Protein AF-A0A4R2NWU5-F1 (afdb_monomer_lite)

Sequence (95 aa):
MGLTTKDIDIVMMTHLHFDHVTGLSKWAEGKLVPAFENAVVWVNQIEWDEMREPNIRSKNTYWEQNWKPVVKQIHTYQDNKEILNGITMHHTGGA

Foldseek 3Di:
DPDALQPAAEAEDPACFQVGQQCQWDDDPNAIAGRNPNYQYEDAPVRVVCLVVPDPVCVVGRDCSRPVRCVVSYDHDHAKDDPDVVDMDGDPDDD

InterPro domains:
  IPR001279 Metallo-beta-lactamase [PF00753] (3-52)
  IPR036866 Ribonuclease Z/Hydroxyacylglutathione hydrolase-like [G3DSA:3.60.15.10] (1-95)
  IPR036866 Ribonuclease Z/Hydroxyacylglutathione hydrolase-like [SSF56281] (2-94)
  IPR051013 N-acyl homoserine lactonase-like [PTHR42978] (2-94)

Organism: NCBI:txid442528

pLDDT: mean 89.21, std 11.44, range [46.38, 98.06]

Structure (mmCIF, N/CA/C/O backbone):
data_AF-A0A4R2NWU5-F1
#
_entry.id   AF-A0A4R2NWU5-F1
#
loop_
_atom_site.group_PDB
_atom_site.id
_atom_site.type_symbol
_atom_site.label_atom_id
_atom_site.label_alt_id
_atom_site.label_comp_id
_atom_site.label_asym_id
_atom_site.label_entity_id
_atom_site.label_seq_id
_atom_site.pdbx_PDB_ins_code
_atom_site.Cartn_x
_atom_site.Cartn_y
_atom_site.Cartn_z
_atom_site.occupancy
_atom_site.B_iso_or_equiv
_atom_site.auth_seq_id
_atom_site.auth_comp_id
_atom_site.auth_asym_id
_atom_site.auth_atom_id
_atom_site.pdbx_PDB_model_num
ATOM 1 N N . MET A 1 1 ? -21.797 4.621 -4.740 1.00 76.06 1 MET A N 1
ATOM 2 C CA . MET A 1 1 ? -21.323 3.222 -4.739 1.00 76.06 1 MET A CA 1
ATOM 3 C C . MET A 1 1 ? -21.713 2.436 -3.489 1.00 76.06 1 MET A C 1
ATOM 5 O O . MET A 1 1 ? -21.701 1.225 -3.583 1.00 76.06 1 MET A O 1
ATOM 9 N N . GLY A 1 2 ? -22.095 3.052 -2.357 1.00 95.00 2 GLY A N 1
ATOM 10 C CA . GLY A 1 2 ? -22.569 2.289 -1.184 1.00 95.00 2 GLY A CA 1
ATOM 11 C C . GLY A 1 2 ? -21.504 1.410 -0.511 1.00 95.00 2 GLY A C 1
ATOM 12 O O . GLY A 1 2 ? -21.856 0.588 0.322 1.00 95.00 2 GLY A O 1
ATOM 13 N N . LEU A 1 3 ? -20.232 1.594 -0.879 1.00 96.62 3 LEU A N 1
ATOM 14 C CA . LEU A 1 3 ? -19.071 0.895 -0.336 1.00 96.62 3 LEU A CA 1
ATOM 15 C C . LEU A 1 3 ? -18.382 1.746 0.731 1.00 96.62 3 LEU A C 1
ATOM 17 O O . LEU A 1 3 ? -18.449 2.979 0.713 1.00 96.62 3 LEU A O 1
ATOM 21 N N . THR A 1 4 ? -17.671 1.065 1.612 1.00 97.19 4 THR A N 1
ATOM 22 C CA . THR A 1 4 ? -16.828 1.599 2.676 1.00 97.19 4 THR A CA 1
ATOM 23 C C . THR A 1 4 ? -15.376 1.161 2.469 1.00 97.19 4 THR A C 1
ATOM 25 O O . THR A 1 4 ? -15.079 0.313 1.630 1.00 97.19 4 THR A O 1
ATOM 28 N N . THR A 1 5 ? -14.444 1.699 3.260 1.00 96.69 5 THR A N 1
ATOM 29 C CA . THR A 1 5 ? -13.030 1.279 3.212 1.00 96.69 5 THR A CA 1
ATOM 30 C C . THR A 1 5 ? -12.817 -0.185 3.589 1.00 96.69 5 THR A C 1
ATOM 32 O O . THR A 1 5 ? -11.814 -0.776 3.199 1.00 96.69 5 THR A O 1
ATOM 35 N N . LYS A 1 6 ? -13.771 -0.778 4.316 1.00 97.12 6 LYS A N 1
ATOM 36 C CA . LYS A 1 6 ? -13.747 -2.187 4.720 1.00 97.12 6 LYS A CA 1
ATOM 37 C C . LYS A 1 6 ? -14.113 -3.139 3.587 1.00 97.12 6 LYS A C 1
ATOM 39 O O . LYS A 1 6 ? -13.800 -4.319 3.696 1.00 97.12 6 LYS A O 1
ATOM 44 N N . ASP A 1 7 ? -14.754 -2.628 2.539 1.00 98.06 7 ASP A N 1
ATOM 45 C CA . ASP A 1 7 ? -15.184 -3.411 1.377 1.00 98.06 7 ASP A CA 1
ATOM 46 C C . ASP A 1 7 ? -14.097 -3.484 0.291 1.00 98.06 7 ASP A C 1
ATOM 48 O O . ASP A 1 7 ? -14.330 -4.014 -0.789 1.00 98.06 7 ASP A O 1
ATOM 52 N N . ILE A 1 8 ? -12.917 -2.909 0.546 1.00 97.94 8 ILE A N 1
ATOM 53 C CA . ILE A 1 8 ? -11.778 -2.966 -0.368 1.00 97.94 8 ILE A CA 1
ATOM 54 C C . ILE A 1 8 ? -10.918 -4.177 -0.013 1.00 97.94 8 ILE A C 1
ATOM 56 O O . ILE A 1 8 ? -10.317 -4.220 1.059 1.00 97.94 8 ILE A O 1
ATOM 60 N N . ASP A 1 9 ? -10.828 -5.130 -0.941 1.00 97.94 9 ASP A N 1
ATOM 61 C CA . ASP A 1 9 ? -10.019 -6.342 -0.774 1.00 97.94 9 ASP A CA 1
ATOM 62 C C . ASP A 1 9 ? -8.544 -6.124 -1.132 1.00 97.94 9 ASP A C 1
ATOM 64 O O . ASP A 1 9 ? -7.650 -6.715 -0.524 1.00 97.94 9 ASP A O 1
ATOM 68 N N . ILE A 1 10 ? -8.271 -5.299 -2.150 1.00 98.00 10 ILE A N 1
ATOM 69 C CA . ILE A 1 10 ? -6.928 -5.135 -2.712 1.00 98.00 10 ILE A CA 1
ATOM 70 C C . ILE A 1 10 ? -6.667 -3.674 -3.076 1.00 98.00 10 ILE A C 1
ATOM 72 O O . ILE A 1 10 ? -7.448 -3.050 -3.793 1.00 98.00 10 ILE A O 1
ATOM 76 N N . VAL A 1 11 ? -5.519 -3.157 -2.641 1.00 97.75 11 VAL A N 1
ATOM 77 C CA . VAL A 1 11 ? -4.951 -1.888 -3.105 1.00 97.75 11 VAL A CA 1
ATOM 78 C C . VAL A 1 11 ? -3.671 -2.188 -3.881 1.00 97.75 11 VAL A C 1
ATOM 80 O O . VAL A 1 11 ? -2.757 -2.815 -3.356 1.00 97.75 11 VAL A O 1
ATOM 83 N N . MET A 1 12 ? -3.597 -1.761 -5.139 1.00 97.44 12 MET A N 1
ATOM 84 C CA . MET A 1 12 ? -2.427 -1.964 -6.001 1.00 97.44 12 MET A CA 1
ATOM 85 C C . MET A 1 12 ? -1.680 -0.642 -6.157 1.00 97.44 12 MET A C 1
ATOM 87 O O . MET A 1 12 ? -2.198 0.295 -6.764 1.00 97.44 12 MET A O 1
ATOM 91 N N . MET A 1 13 ? -0.472 -0.561 -5.606 1.00 96.12 13 MET A N 1
ATOM 92 C CA . MET A 1 13 ? 0.354 0.642 -5.639 1.00 96.12 13 MET A CA 1
ATOM 93 C C . MET A 1 13 ? 1.258 0.637 -6.868 1.00 96.12 13 MET A C 1
ATOM 95 O O . MET A 1 13 ? 1.996 -0.320 -7.108 1.00 96.12 13 MET A O 1
ATOM 99 N N . THR A 1 14 ? 1.229 1.732 -7.625 1.00 93.69 14 THR A N 1
ATOM 100 C CA . THR A 1 14 ? 2.158 1.959 -8.740 1.00 93.69 14 THR A CA 1
ATOM 101 C C . THR A 1 14 ? 3.575 2.222 -8.241 1.00 93.69 14 THR A C 1
ATOM 103 O O . THR A 1 14 ? 4.522 1.678 -8.791 1.00 93.69 14 THR A O 1
ATOM 106 N N . HIS A 1 15 ? 3.697 3.050 -7.204 1.00 91.12 15 HIS A N 1
ATOM 107 C CA . HIS A 1 15 ? 4.932 3.437 -6.523 1.00 91.12 15 HIS A CA 1
ATOM 108 C C . HIS A 1 15 ? 4.556 4.062 -5.163 1.00 91.12 15 HIS A C 1
ATOM 110 O O . HIS A 1 15 ? 3.366 4.172 -4.843 1.00 91.12 15 HIS A O 1
ATOM 116 N N . LEU A 1 16 ? 5.540 4.448 -4.347 1.00 89.50 16 LEU A N 1
ATOM 117 C CA . LEU A 1 16 ? 5.315 4.811 -2.937 1.00 89.50 16 LEU A CA 1
ATOM 118 C C . LEU A 1 16 ? 5.612 6.273 -2.566 1.00 89.50 16 LEU A C 1
ATOM 120 O O . LEU A 1 16 ? 5.812 6.599 -1.394 1.00 89.50 16 LEU A O 1
ATOM 124 N N . HIS A 1 17 ? 5.584 7.183 -3.535 1.00 87.19 17 HIS A N 1
ATOM 125 C CA . HIS A 1 17 ? 5.720 8.615 -3.269 1.00 87.19 17 HIS A CA 1
ATOM 126 C C . HIS A 1 17 ? 4.534 9.178 -2.474 1.00 87.19 17 HIS A C 1
ATOM 128 O O . HIS A 1 17 ? 3.441 8.606 -2.444 1.00 87.19 17 HIS A O 1
ATOM 134 N N . PHE A 1 18 ? 4.767 10.308 -1.799 1.00 83.69 18 PHE A N 1
ATOM 135 C CA . PHE A 1 18 ? 3.840 10.905 -0.830 1.00 83.69 18 PHE A CA 1
ATOM 136 C C . PHE A 1 18 ? 2.427 11.137 -1.395 1.00 83.69 18 PHE A C 1
ATOM 138 O O . PHE A 1 18 ? 1.439 10.919 -0.696 1.00 83.69 18 PHE A O 1
ATOM 145 N N . ASP A 1 19 ? 2.322 11.540 -2.656 1.00 86.38 19 ASP A N 1
ATOM 146 C CA . ASP A 1 19 ? 1.079 11.833 -3.368 1.00 86.38 19 ASP A CA 1
ATOM 147 C C . ASP A 1 19 ? 0.229 10.581 -3.637 1.00 86.38 19 ASP A C 1
ATOM 149 O O . ASP A 1 19 ? -0.979 10.692 -3.841 1.00 86.38 19 ASP A O 1
ATOM 153 N N . HIS A 1 20 ? 0.828 9.393 -3.527 1.00 90.31 20 HIS A N 1
ATOM 154 C CA . HIS A 1 20 ? 0.145 8.108 -3.649 1.00 90.31 20 HIS A CA 1
ATOM 155 C C . HIS A 1 20 ? -0.013 7.382 -2.304 1.00 90.31 20 HIS A C 1
ATOM 157 O O . HIS A 1 20 ? -1.079 6.842 -2.009 1.00 90.31 20 HIS A O 1
ATOM 163 N N . VAL A 1 21 ? 1.030 7.356 -1.466 1.00 90.38 21 VAL A N 1
ATOM 164 C CA . VAL A 1 21 ? 1.068 6.510 -0.258 1.00 90.38 21 VAL A CA 1
ATOM 165 C C . VAL A 1 21 ? 0.311 7.107 0.934 1.00 90.38 21 VAL A C 1
ATOM 167 O O . VAL A 1 21 ? -0.148 6.371 1.806 1.00 90.38 21 VAL A O 1
ATOM 170 N N . THR A 1 22 ? 0.137 8.432 0.989 1.00 89.25 22 THR A N 1
ATOM 171 C CA . THR A 1 22 ? -0.509 9.111 2.134 1.00 89.25 22 THR A CA 1
ATOM 172 C C . THR A 1 22 ? -1.944 8.644 2.386 1.00 89.25 22 THR A C 1
ATOM 174 O O . THR A 1 22 ? -2.386 8.641 3.531 1.00 89.25 22 THR A O 1
ATOM 177 N N . GLY A 1 23 ? -2.653 8.181 1.351 1.00 91.69 23 GLY A N 1
ATOM 178 C CA . GLY A 1 23 ? -4.014 7.650 1.468 1.00 91.69 23 GLY A CA 1
ATOM 179 C C . GLY A 1 23 ? -4.120 6.257 2.099 1.00 91.69 23 GLY A C 1
ATOM 180 O O . GLY A 1 23 ? -5.227 5.827 2.414 1.00 91.69 23 GLY A O 1
ATOM 181 N N . LEU A 1 24 ? -3.007 5.543 2.304 1.00 94.69 24 LEU A N 1
ATOM 182 C CA . LEU A 1 24 ? -3.020 4.204 2.907 1.00 94.69 24 LEU A CA 1
ATOM 183 C C . LEU A 1 24 ? -3.227 4.225 4.424 1.00 94.69 24 LEU A C 1
ATOM 185 O O . LEU A 1 24 ? -3.597 3.207 5.008 1.00 94.69 24 LEU A O 1
ATOM 189 N N . SER A 1 25 ? -3.021 5.375 5.063 1.00 93.94 25 SER A N 1
ATOM 190 C CA . SER A 1 25 ? -3.130 5.541 6.509 1.00 93.94 25 SER A CA 1
ATOM 191 C C . SER A 1 25 ? -4.107 6.662 6.853 1.00 93.94 25 SER A C 1
ATOM 193 O O . SER A 1 25 ? -4.220 7.654 6.138 1.00 93.94 25 SER A O 1
ATOM 195 N N . LYS A 1 26 ? -4.813 6.529 7.976 1.00 93.62 26 LYS A N 1
ATOM 196 C CA . LYS A 1 26 ? -5.710 7.564 8.506 1.00 93.62 26 LYS A CA 1
ATOM 197 C C . LYS A 1 26 ? -5.514 7.748 10.002 1.00 93.62 26 LYS A C 1
ATOM 199 O O . LYS A 1 26 ? -5.119 6.820 10.709 1.00 93.62 26 LYS A O 1
ATOM 204 N N . TRP A 1 27 ? -5.833 8.941 10.491 1.00 93.00 27 TRP A N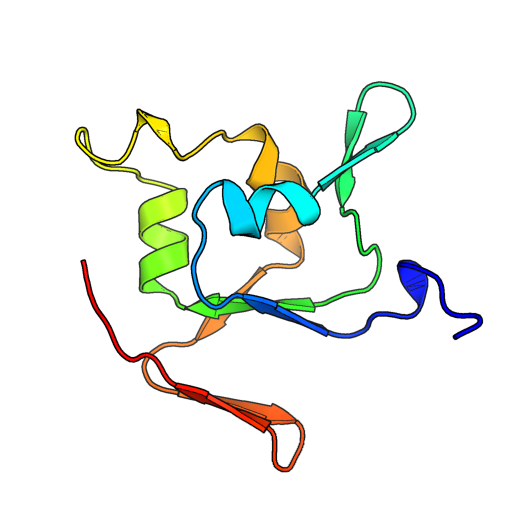 1
ATOM 205 C CA . TRP A 1 27 ? -5.920 9.199 11.923 1.00 93.00 27 TRP A CA 1
ATOM 206 C C . TRP A 1 27 ? -7.238 8.657 12.475 1.00 93.00 27 TRP A C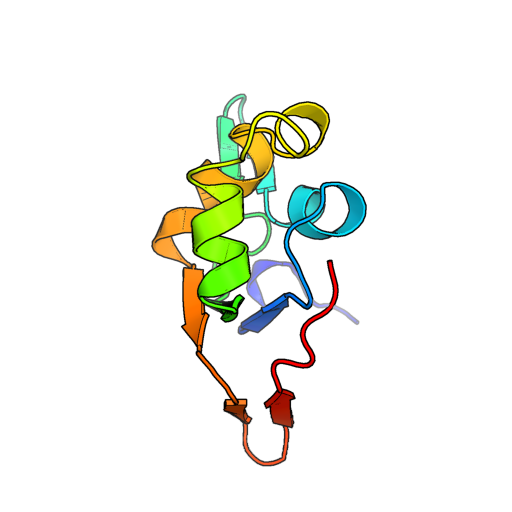 1
ATOM 208 O O . TRP A 1 27 ? -8.314 9.001 11.991 1.00 93.00 27 TRP A O 1
ATOM 218 N N . ALA A 1 28 ? -7.149 7.836 13.516 1.00 93.44 28 ALA A N 1
ATOM 219 C CA . ALA A 1 28 ? -8.283 7.377 14.304 1.00 93.44 28 ALA A CA 1
ATOM 220 C C . ALA A 1 28 ? -7.891 7.427 15.781 1.00 93.44 28 ALA A C 1
ATOM 222 O O . ALA A 1 28 ? -6.891 6.830 16.161 1.00 93.44 28 ALA A O 1
ATOM 223 N N . GLU A 1 29 ? -8.646 8.152 16.611 1.00 93.94 29 GLU A N 1
ATOM 224 C CA . GLU A 1 29 ? -8.406 8.222 18.067 1.00 93.94 29 GLU A CA 1
ATOM 225 C C . GLU A 1 29 ? -6.955 8.601 18.444 1.00 93.94 29 GLU A C 1
ATOM 227 O O . GLU A 1 29 ? -6.369 8.048 19.371 1.00 93.94 29 GLU A O 1
ATOM 232 N N . GLY A 1 30 ? -6.336 9.520 17.695 1.00 92.06 30 GLY A N 1
ATOM 233 C CA . GLY A 1 30 ? -4.968 9.980 17.971 1.00 92.06 30 GLY A CA 1
ATOM 234 C C . GLY A 1 30 ? -3.854 8.992 17.602 1.00 92.06 30 GLY A C 1
ATOM 235 O O . GLY A 1 30 ? -2.699 9.232 17.944 1.00 92.06 30 GLY A O 1
ATOM 236 N N . LYS A 1 31 ? -4.164 7.907 16.881 1.00 92.50 31 LYS A N 1
ATOM 237 C CA . LYS A 1 31 ? -3.186 6.975 16.295 1.00 92.50 31 LYS A CA 1
ATOM 238 C C . LYS A 1 31 ? -3.370 6.868 14.782 1.00 92.50 31 LYS A C 1
ATOM 240 O O . LYS A 1 31 ? -4.477 7.019 14.267 1.00 92.50 31 LYS A O 1
ATOM 245 N N . LEU A 1 32 ? -2.280 6.581 14.077 1.00 93.06 32 LEU A N 1
ATOM 246 C CA . LEU A 1 32 ? -2.326 6.219 12.664 1.00 93.06 32 LEU A CA 1
ATOM 247 C C . LEU A 1 32 ? -2.675 4.737 12.521 1.00 93.06 32 LEU A C 1
ATOM 249 O O . LEU A 1 32 ? -2.065 3.880 13.163 1.00 93.06 32 LEU A O 1
ATOM 253 N N . VAL A 1 33 ? -3.662 4.449 11.681 1.00 94.88 33 VAL A N 1
ATOM 254 C CA . VAL A 1 33 ? -4.148 3.098 11.372 1.00 94.88 33 VAL A CA 1
ATOM 255 C C . VAL A 1 33 ? -4.306 2.937 9.858 1.00 94.88 33 VAL A C 1
ATOM 257 O O . VAL A 1 33 ? -4.431 3.951 9.166 1.00 94.88 33 VAL A O 1
ATOM 260 N N . PRO A 1 34 ? -4.342 1.701 9.327 1.00 96.31 34 PRO A N 1
ATOM 261 C CA . PRO A 1 34 ? -4.713 1.466 7.937 1.00 96.31 34 PRO A CA 1
ATOM 262 C C . PRO A 1 34 ? -6.021 2.159 7.551 1.00 96.31 34 PRO A C 1
ATOM 264 O O . PRO A 1 34 ? -7.021 2.083 8.271 1.00 96.31 34 PRO A O 1
ATOM 267 N N . ALA A 1 35 ? -6.022 2.831 6.403 1.00 96.44 35 ALA A N 1
ATOM 268 C CA . ALA A 1 35 ? -7.224 3.437 5.852 1.00 96.44 35 ALA A CA 1
ATOM 269 C C . ALA A 1 35 ? -8.207 2.371 5.355 1.00 96.44 35 ALA A C 1
ATOM 271 O O . ALA A 1 35 ? -9.404 2.511 5.614 1.00 96.44 35 ALA A O 1
ATOM 272 N N . PHE A 1 36 ? -7.677 1.316 4.723 1.00 97.25 36 PHE A N 1
ATOM 273 C CA . PHE A 1 36 ? -8.387 0.151 4.195 1.00 97.25 36 PHE A CA 1
ATOM 274 C C . PHE A 1 36 ? -8.112 -1.054 5.089 1.00 97.25 36 PHE A C 1
ATOM 276 O O . PHE A 1 36 ? -7.061 -1.683 5.005 1.00 97.25 36 PHE A O 1
ATOM 283 N N . GLU A 1 37 ? -9.024 -1.341 6.010 1.00 95.69 37 GLU A N 1
ATOM 284 C CA . GLU A 1 37 ? -8.749 -2.223 7.146 1.00 95.69 37 GLU A CA 1
ATOM 285 C C . GLU A 1 37 ? -8.515 -3.686 6.747 1.00 95.69 37 GLU A C 1
ATOM 287 O O . GLU A 1 37 ? -7.700 -4.370 7.366 1.00 95.69 37 GLU A O 1
ATOM 292 N N . A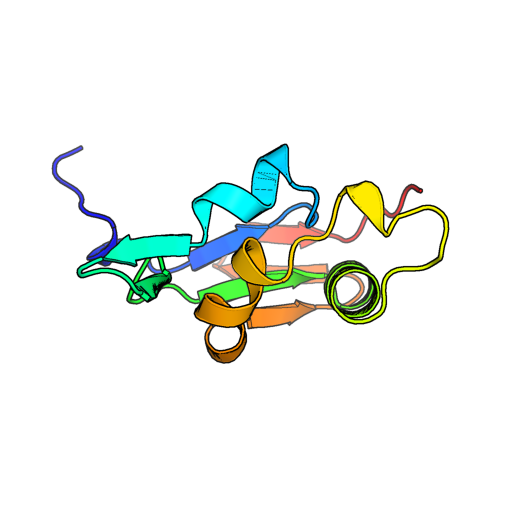SN A 1 38 ? -9.203 -4.145 5.701 1.00 96.94 38 ASN A N 1
ATOM 293 C CA . ASN A 1 38 ? -9.189 -5.539 5.256 1.00 96.94 38 ASN A CA 1
ATOM 294 C C . ASN A 1 38 ? -8.317 -5.771 4.014 1.00 96.94 38 ASN A C 1
ATOM 296 O O . ASN A 1 38 ? -8.136 -6.917 3.610 1.00 96.94 38 ASN A O 1
ATOM 300 N N . ALA A 1 39 ? -7.790 -4.703 3.410 1.00 98.06 39 ALA A N 1
ATOM 301 C CA . ALA A 1 39 ? -7.130 -4.802 2.121 1.00 98.06 39 ALA A CA 1
ATOM 302 C C . ALA A 1 39 ? -5.731 -5.420 2.223 1.00 98.06 39 ALA A C 1
ATOM 304 O O . ALA A 1 39 ? -4.956 -5.104 3.130 1.00 98.06 39 ALA A O 1
ATOM 305 N N . VAL A 1 40 ? -5.378 -6.222 1.219 1.00 97.69 40 VAL A N 1
ATOM 306 C CA . VAL A 1 40 ? -3.983 -6.515 0.877 1.00 97.69 40 VAL A CA 1
ATOM 307 C C . VAL A 1 40 ? -3.445 -5.370 0.023 1.00 97.69 40 VAL A C 1
ATOM 309 O O . VAL A 1 40 ? -4.087 -4.954 -0.941 1.00 97.69 40 VAL A O 1
ATOM 312 N N . VAL A 1 41 ? -2.257 -4.869 0.346 1.00 97.81 41 VAL A N 1
ATOM 313 C CA . VAL A 1 41 ? -1.597 -3.797 -0.403 1.00 97.81 41 VAL A CA 1
ATOM 314 C C . VAL A 1 41 ? -0.452 -4.390 -1.217 1.00 97.81 41 VAL A C 1
ATOM 316 O O . VAL A 1 41 ? 0.559 -4.805 -0.658 1.00 97.81 41 VAL A O 1
ATOM 319 N N . TRP A 1 42 ? -0.593 -4.425 -2.539 1.00 97.94 42 TRP A N 1
ATOM 320 C CA . TRP A 1 42 ? 0.459 -4.886 -3.441 1.00 97.94 42 TRP A CA 1
ATOM 321 C C . TRP A 1 42 ? 1.348 -3.744 -3.905 1.00 97.94 42 TRP A C 1
ATOM 323 O O . TRP A 1 42 ? 0.860 -2.696 -4.325 1.00 97.94 42 TRP A O 1
ATOM 333 N N . VAL A 1 43 ? 2.657 -3.971 -3.880 1.00 96.12 43 VAL A N 1
ATOM 334 C CA . VAL A 1 43 ? 3.661 -3.014 -4.347 1.00 96.12 43 VAL A CA 1
ATOM 335 C C . VAL A 1 43 ? 4.879 -3.741 -4.910 1.00 96.12 43 VAL A C 1
A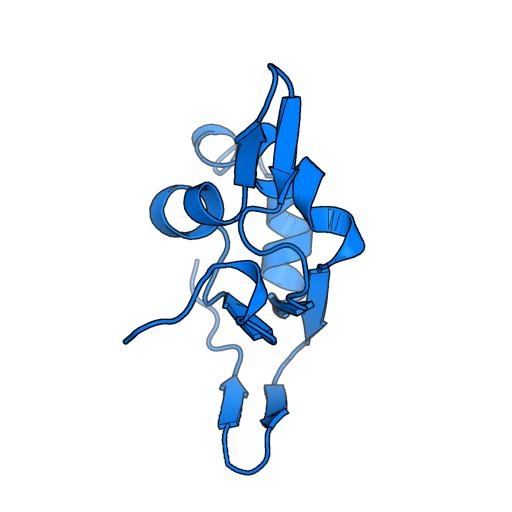TOM 337 O O . VAL A 1 43 ? 5.105 -4.913 -4.620 1.00 96.12 43 VAL A O 1
ATOM 340 N N . ASN A 1 44 ? 5.670 -3.075 -5.744 1.00 96.56 44 ASN A N 1
ATOM 341 C CA . ASN A 1 44 ? 6.925 -3.651 -6.203 1.00 96.56 44 ASN A CA 1
ATOM 342 C C . ASN A 1 44 ? 7.945 -3.744 -5.048 1.00 96.56 44 ASN A C 1
ATOM 344 O O . ASN A 1 44 ? 7.989 -2.879 -4.174 1.00 96.56 44 ASN A O 1
ATOM 348 N N . GLN A 1 45 ? 8.771 -4.790 -5.048 1.00 95.12 45 GLN A N 1
ATOM 349 C CA . GLN A 1 45 ? 9.796 -5.017 -4.028 1.00 95.12 45 GLN A CA 1
ATOM 350 C C . GLN A 1 45 ? 10.825 -3.878 -3.968 1.00 95.12 45 GLN A C 1
ATOM 352 O O . GLN A 1 45 ? 11.178 -3.459 -2.873 1.00 95.12 45 GLN A O 1
ATOM 357 N N . ILE A 1 46 ? 11.256 -3.346 -5.116 1.00 92.31 46 ILE A N 1
ATOM 358 C CA . ILE A 1 46 ? 12.252 -2.266 -5.197 1.00 92.31 46 ILE A CA 1
ATOM 359 C C . ILE A 1 46 ? 11.705 -0.995 -4.537 1.00 92.31 46 ILE A C 1
ATOM 361 O O . ILE A 1 46 ? 12.364 -0.417 -3.679 1.00 92.31 46 ILE A O 1
ATOM 365 N N . GLU A 1 47 ? 10.470 -0.616 -4.869 1.00 90.44 47 GLU A N 1
ATOM 366 C CA . GLU A 1 47 ? 9.764 0.525 -4.264 1.00 90.44 47 GLU A CA 1
ATOM 367 C C . GLU A 1 47 ? 9.610 0.363 -2.746 1.00 90.44 47 GLU A C 1
ATOM 369 O O . GLU A 1 47 ? 9.783 1.305 -1.971 1.00 90.44 47 GLU A O 1
ATOM 374 N N . TRP A 1 48 ? 9.282 -0.853 -2.299 1.00 92.25 48 TRP A N 1
ATOM 375 C CA . TRP A 1 48 ? 9.129 -1.150 -0.877 1.00 92.25 48 TRP A CA 1
ATOM 376 C C . TRP A 1 48 ? 10.452 -1.088 -0.111 1.00 92.25 48 TRP A C 1
ATOM 378 O O . TRP A 1 48 ? 10.481 -0.656 1.045 1.00 92.25 48 TRP A O 1
ATOM 388 N N . ASP A 1 49 ? 11.542 -1.525 -0.733 1.00 90.81 49 ASP A N 1
ATOM 389 C CA . ASP A 1 49 ? 12.879 -1.447 -0.156 1.00 90.81 49 ASP A CA 1
ATOM 390 C C . ASP A 1 49 ? 13.354 0.005 -0.086 1.00 90.81 49 ASP A C 1
ATOM 392 O O . ASP A 1 49 ? 13.776 0.448 0.983 1.00 90.81 49 ASP A O 1
ATOM 396 N N . GLU A 1 50 ? 13.178 0.781 -1.159 1.00 87.25 50 GLU A N 1
ATOM 397 C CA . GLU A 1 50 ? 13.535 2.202 -1.176 1.00 87.25 50 GLU A CA 1
ATOM 398 C C . GLU A 1 50 ? 12.734 3.013 -0.151 1.00 87.25 50 GLU A C 1
ATOM 400 O O . GLU A 1 50 ? 13.300 3.859 0.540 1.00 87.25 50 GLU A O 1
ATOM 405 N N . MET A 1 51 ? 11.437 2.742 0.021 1.00 85.00 51 MET A N 1
ATOM 406 C CA . MET A 1 51 ? 10.644 3.457 1.022 1.00 85.00 51 MET A CA 1
ATOM 407 C C . MET A 1 51 ? 11.099 3.169 2.465 1.00 85.00 51 MET A C 1
ATOM 409 O O . MET A 1 51 ? 10.969 4.034 3.339 1.00 85.00 51 MET A O 1
ATOM 413 N N . ARG A 1 52 ? 11.614 1.963 2.743 1.00 85.25 52 ARG A N 1
ATOM 414 C CA . ARG A 1 52 ? 12.107 1.577 4.078 1.00 85.25 52 ARG A CA 1
ATOM 415 C C . ARG A 1 52 ? 13.535 2.043 4.335 1.00 85.25 52 ARG A C 1
ATOM 417 O O . ARG A 1 52 ? 13.863 2.363 5.477 1.00 85.25 52 ARG A O 1
ATOM 424 N N . GLU A 1 53 ? 14.354 2.105 3.293 1.00 83.44 53 GLU A N 1
ATOM 425 C CA . GLU A 1 53 ? 15.746 2.551 3.342 1.00 83.44 53 GLU A CA 1
ATOM 426 C C . GLU A 1 53 ? 15.994 3.682 2.326 1.00 83.44 53 GLU A C 1
ATOM 428 O O . GLU A 1 53 ? 16.754 3.515 1.368 1.00 83.44 53 GLU A O 1
ATOM 433 N N . PRO A 1 54 ? 15.367 4.862 2.515 1.00 72.69 54 PRO A N 1
ATOM 434 C CA . PRO A 1 54 ? 15.459 5.938 1.542 1.00 72.69 54 PRO A CA 1
ATOM 435 C C . PRO A 1 54 ? 16.877 6.502 1.488 1.00 72.69 54 PRO A C 1
ATOM 437 O O . PRO A 1 54 ? 17.504 6.806 2.510 1.00 72.69 54 PRO A O 1
ATOM 440 N N . ASN A 1 55 ? 17.385 6.690 0.273 1.00 70.06 55 ASN A N 1
ATOM 441 C CA . ASN A 1 55 ? 18.674 7.331 0.055 1.00 70.06 55 ASN A CA 1
ATOM 442 C C . ASN A 1 55 ? 18.602 8.841 0.389 1.00 70.06 55 ASN A C 1
ATOM 444 O O . ASN A 1 55 ? 17.532 9.435 0.529 1.00 70.06 55 ASN A O 1
ATOM 448 N N . ILE A 1 56 ? 19.760 9.505 0.502 1.00 63.03 56 ILE A N 1
ATOM 449 C CA . ILE A 1 56 ? 19.849 10.939 0.862 1.00 63.03 56 ILE A CA 1
ATOM 450 C C . ILE A 1 56 ? 19.041 11.842 -0.097 1.00 63.03 56 ILE A C 1
ATOM 452 O O . ILE A 1 56 ? 18.600 12.915 0.311 1.00 63.03 56 ILE A O 1
ATOM 456 N N . ARG A 1 57 ? 18.810 11.409 -1.344 1.00 63.56 57 ARG A N 1
ATOM 457 C CA . ARG A 1 57 ? 18.058 12.151 -2.366 1.00 63.56 57 ARG A CA 1
ATOM 458 C C . ARG A 1 57 ? 16.538 11.985 -2.225 1.00 63.56 57 ARG A C 1
ATOM 460 O O . ARG A 1 57 ? 15.825 12.947 -2.491 1.00 63.56 57 ARG A O 1
ATOM 467 N N . SER A 1 58 ? 16.050 10.831 -1.766 1.00 60.53 58 SER A N 1
ATOM 468 C CA . SER A 1 58 ? 14.617 10.541 -1.588 1.00 60.53 58 SER A CA 1
ATOM 469 C C . SER A 1 58 ? 14.105 10.721 -0.149 1.00 60.53 58 SER A C 1
ATOM 471 O O . SER A 1 58 ? 12.905 10.689 0.113 1.00 60.53 58 SER A O 1
ATOM 473 N N . LYS A 1 59 ? 14.990 11.036 0.803 1.00 59.75 59 LYS A N 1
ATOM 474 C CA . LYS A 1 59 ? 14.653 11.234 2.225 1.00 59.75 59 LYS A CA 1
ATOM 475 C C . LYS A 1 59 ? 13.547 12.268 2.502 1.00 59.75 59 LYS A C 1
ATOM 477 O O . LYS A 1 59 ? 12.876 12.174 3.525 1.00 59.75 59 LYS A O 1
ATOM 482 N N . ASN A 1 60 ? 13.345 13.251 1.622 1.00 60.34 60 ASN A N 1
ATOM 483 C CA . ASN A 1 60 ? 12.359 14.318 1.837 1.00 60.34 60 ASN A CA 1
ATOM 484 C C . ASN A 1 60 ? 10.911 13.928 1.486 1.00 60.34 60 ASN A C 1
ATOM 486 O O . ASN A 1 60 ? 10.001 14.664 1.860 1.00 60.34 60 ASN A O 1
ATOM 490 N N . THR A 1 61 ? 10.680 12.804 0.799 1.00 59.59 61 THR A N 1
ATOM 491 C CA . THR A 1 61 ? 9.335 12.353 0.387 1.00 59.59 61 THR A CA 1
ATOM 492 C C . THR A 1 61 ? 8.804 11.183 1.215 1.00 59.59 61 THR A C 1
ATOM 494 O O . THR A 1 61 ? 7.592 10.964 1.253 1.00 59.59 61 THR A O 1
ATOM 497 N N . TYR A 1 62 ? 9.675 10.457 1.920 1.00 63.94 62 TYR A N 1
ATOM 498 C CA . TYR A 1 62 ? 9.301 9.264 2.676 1.00 63.94 62 TYR A CA 1
ATOM 499 C C . TYR A 1 62 ? 9.109 9.559 4.165 1.00 63.94 62 TYR A C 1
ATOM 501 O O . TYR A 1 62 ? 10.044 9.540 4.966 1.00 63.94 62 TYR A O 1
ATOM 509 N N . TRP A 1 63 ? 7.858 9.807 4.555 1.00 71.69 63 TRP A N 1
ATOM 510 C CA . TRP A 1 63 ? 7.476 9.910 5.962 1.00 71.69 63 TRP A CA 1
ATOM 511 C C . TRP A 1 63 ? 7.019 8.556 6.491 1.00 71.69 63 TRP A C 1
ATOM 513 O O . TRP A 1 63 ? 6.060 7.970 5.992 1.00 71.69 63 TRP A O 1
ATOM 523 N N . GLU A 1 64 ? 7.665 8.092 7.561 1.00 75.94 64 GLU A N 1
ATOM 524 C CA . GLU A 1 64 ? 7.357 6.814 8.216 1.00 75.94 64 GLU A CA 1
ATOM 525 C C . GLU A 1 64 ? 5.876 6.654 8.587 1.00 75.94 64 GLU A C 1
ATOM 527 O O . GLU A 1 64 ? 5.335 5.550 8.590 1.00 75.94 64 GLU A O 1
ATOM 532 N N . GLN A 1 65 ? 5.213 7.772 8.877 1.00 77.44 65 GLN A N 1
ATOM 533 C CA . GLN A 1 65 ? 3.792 7.845 9.208 1.00 77.44 65 GLN A CA 1
ATOM 534 C C . GLN A 1 65 ? 2.884 7.300 8.099 1.00 77.44 65 GLN A C 1
ATOM 536 O O . GLN A 1 65 ? 1.814 6.777 8.399 1.00 77.44 65 GLN A O 1
ATOM 541 N N . ASN A 1 66 ? 3.312 7.379 6.839 1.00 78.25 66 ASN A N 1
ATOM 542 C CA . ASN A 1 66 ? 2.475 6.990 5.710 1.00 78.25 66 ASN A CA 1
ATOM 543 C C . ASN A 1 66 ? 2.440 5.475 5.489 1.00 78.25 66 ASN A C 1
ATOM 545 O O . ASN A 1 66 ? 1.452 4.961 4.969 1.00 78.25 66 ASN A O 1
ATOM 549 N N . TRP A 1 67 ? 3.491 4.757 5.897 1.00 81.56 67 TRP A N 1
ATOM 550 C CA . TRP A 1 67 ? 3.648 3.341 5.568 1.00 81.56 67 TRP A CA 1
ATOM 551 C C . TRP A 1 67 ? 3.741 2.406 6.768 1.00 81.56 67 TRP A C 1
ATOM 553 O O . TRP A 1 67 ? 3.299 1.261 6.673 1.00 81.56 67 TRP A O 1
ATOM 563 N N . LYS A 1 68 ? 4.255 2.866 7.918 1.00 87.69 68 LYS A N 1
ATOM 564 C CA . LYS A 1 68 ? 4.338 2.038 9.134 1.00 87.69 68 LYS A CA 1
ATOM 565 C C . LYS A 1 68 ? 3.001 1.396 9.535 1.00 87.69 68 LYS A C 1
ATOM 567 O O . LYS A 1 68 ? 3.025 0.222 9.907 1.00 87.69 68 LYS A O 1
ATOM 572 N N . PRO A 1 69 ? 1.845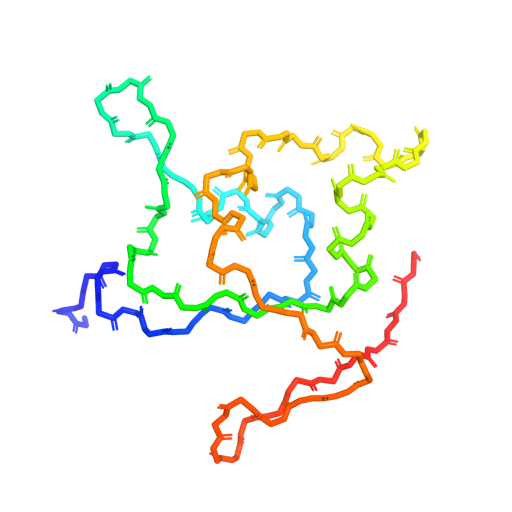 2.086 9.444 1.00 91.56 69 PRO A N 1
ATOM 573 C CA . PRO A 1 69 ? 0.559 1.494 9.815 1.00 91.56 69 PRO A CA 1
ATOM 574 C C . PRO A 1 69 ? 0.151 0.308 8.937 1.00 91.56 69 PRO A C 1
ATOM 576 O O . PRO A 1 69 ? -0.542 -0.586 9.418 1.00 91.56 69 PRO A O 1
ATOM 579 N N . VAL A 1 70 ? 0.604 0.276 7.679 1.00 93.38 70 VAL A N 1
ATOM 580 C CA . VAL A 1 70 ? 0.185 -0.711 6.673 1.00 93.38 70 VAL A CA 1
ATOM 581 C C . VAL A 1 70 ? 1.222 -1.796 6.396 1.00 93.38 70 VAL A C 1
ATOM 583 O O . VAL A 1 70 ? 0.944 -2.695 5.616 1.00 93.38 70 VAL A O 1
ATOM 586 N N . VAL A 1 71 ? 2.380 -1.803 7.072 1.00 94.06 71 VAL A N 1
ATOM 587 C CA . VAL A 1 71 ? 3.456 -2.809 6.878 1.00 94.06 71 VAL A CA 1
ATOM 588 C C . VAL A 1 71 ? 2.931 -4.247 6.865 1.00 94.06 71 VAL A C 1
ATOM 590 O O . VAL A 1 71 ? 3.380 -5.059 6.067 1.00 94.06 71 VAL A O 1
ATOM 593 N N . LYS A 1 72 ? 1.967 -4.572 7.737 1.00 95.38 72 LYS A N 1
ATOM 594 C CA . LYS A 1 72 ? 1.398 -5.927 7.840 1.00 95.38 72 LYS A CA 1
ATOM 595 C C . LYS A 1 72 ? 0.477 -6.309 6.676 1.00 95.38 72 LYS A C 1
ATOM 597 O O . LYS A 1 72 ? 0.175 -7.485 6.530 1.00 95.38 72 LYS A O 1
ATOM 602 N N . GLN A 1 73 ? 0.009 -5.332 5.903 1.00 97.00 73 GLN A N 1
ATOM 603 C CA . GLN A 1 73 ? -0.836 -5.521 4.723 1.00 97.00 73 GLN A CA 1
ATOM 604 C C . GLN A 1 73 ? -0.017 -5.552 3.428 1.00 97.00 73 GLN A C 1
ATOM 606 O O . GLN A 1 73 ? -0.568 -5.867 2.377 1.00 97.00 73 GLN A O 1
ATOM 611 N N . ILE A 1 74 ? 1.275 -5.210 3.486 1.00 96.50 74 ILE A N 1
ATOM 612 C CA . ILE A 1 74 ? 2.128 -5.091 2.305 1.00 96.50 74 ILE A CA 1
ATOM 613 C C . ILE A 1 74 ? 2.547 -6.469 1.800 1.00 96.50 74 ILE A C 1
ATOM 615 O O . ILE A 1 74 ? 3.134 -7.273 2.522 1.00 96.50 74 ILE A O 1
ATOM 619 N N . HIS A 1 75 ? 2.275 -6.699 0.521 1.00 97.62 75 HIS A N 1
ATOM 620 C CA . HIS A 1 75 ? 2.736 -7.833 -0.258 1.00 97.62 75 HIS A CA 1
ATOM 621 C C . HIS A 1 75 ? 3.549 -7.317 -1.444 1.00 97.62 75 HIS A C 1
ATOM 623 O O . HIS A 1 75 ? 3.143 -6.380 -2.135 1.00 97.62 75 HIS A O 1
ATOM 629 N N . THR A 1 76 ? 4.708 -7.924 -1.686 1.00 97.31 76 THR A N 1
ATOM 630 C CA . THR A 1 76 ? 5.637 -7.462 -2.716 1.00 97.31 76 THR A CA 1
ATOM 631 C C . THR A 1 76 ? 5.694 -8.390 -3.919 1.00 97.31 76 THR A C 1
ATOM 633 O O . THR A 1 76 ? 5.569 -9.610 -3.800 1.00 97.31 76 THR A O 1
ATOM 636 N N . TYR A 1 77 ? 5.915 -7.808 -5.096 1.00 96.88 77 TYR A N 1
ATOM 637 C CA . TYR A 1 77 ? 6.221 -8.541 -6.324 1.00 96.88 77 TYR A CA 1
ATOM 638 C C . TYR A 1 77 ? 7.504 -8.018 -6.983 1.00 96.88 77 TYR A C 1
ATOM 640 O O . TYR A 1 77 ? 7.956 -6.916 -6.681 1.00 96.88 77 TYR A O 1
ATOM 648 N N . GLN A 1 78 ? 8.094 -8.818 -7.875 1.00 94.94 78 GLN A N 1
ATOM 649 C CA . GLN A 1 78 ? 9.296 -8.455 -8.637 1.00 94.94 78 GLN A CA 1
ATOM 650 C C . GLN A 1 78 ? 8.904 -7.971 -10.042 1.00 94.94 78 GLN A C 1
ATOM 652 O O . GLN A 1 78 ? 8.369 -6.876 -10.169 1.00 94.94 78 GLN A O 1
ATOM 657 N N . ASP A 1 79 ? 9.095 -8.768 -11.094 1.00 94.38 79 ASP A N 1
ATOM 658 C CA . ASP A 1 79 ? 8.895 -8.295 -12.473 1.00 94.38 79 ASP A CA 1
ATOM 659 C C . ASP A 1 79 ? 7.422 -8.111 -12.848 1.00 94.38 79 ASP A C 1
ATOM 661 O O . ASP A 1 79 ? 7.027 -7.112 -13.447 1.00 94.38 79 ASP A O 1
ATOM 665 N N . ASN A 1 80 ? 6.586 -9.090 -12.515 1.00 96.31 80 ASN A N 1
ATOM 666 C CA . ASN A 1 80 ? 5.150 -9.021 -12.733 1.00 96.31 80 ASN A CA 1
ATOM 667 C C . ASN A 1 80 ? 4.404 -9.930 -11.758 1.00 96.31 80 ASN A C 1
ATOM 669 O O . ASN A 1 80 ? 4.985 -10.836 -11.155 1.00 96.31 80 ASN A O 1
ATOM 673 N N . LYS A 1 81 ? 3.108 -9.675 -11.598 1.00 97.25 81 LYS A N 1
ATOM 674 C CA . LYS A 1 81 ? 2.227 -10.483 -10.763 1.00 97.25 81 LYS A CA 1
ATOM 675 C C . LYS A 1 81 ? 0.795 -10.392 -11.260 1.00 97.25 81 LYS A C 1
ATOM 677 O O . LYS A 1 81 ? 0.216 -9.310 -11.271 1.00 97.25 81 LYS A O 1
ATOM 682 N N . GLU A 1 82 ? 0.206 -11.532 -11.608 1.00 97.38 82 GLU A N 1
ATOM 683 C CA . GLU A 1 82 ? -1.248 -11.634 -11.739 1.00 97.38 82 GLU A CA 1
ATOM 684 C C . GLU A 1 82 ? -1.865 -11.618 -10.332 1.00 97.38 82 GLU A C 1
ATOM 686 O O . GLU A 1 82 ? -1.558 -12.472 -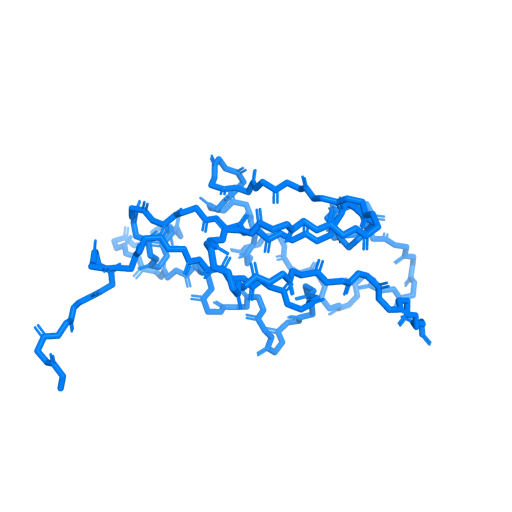9.486 1.00 97.38 82 GLU A O 1
ATOM 691 N N . ILE A 1 83 ? -2.661 -10.580 -10.071 1.00 96.25 83 ILE A N 1
ATOM 692 C CA . ILE A 1 83 ? -3.298 -10.296 -8.778 1.00 96.25 83 ILE A CA 1
ATOM 693 C C . ILE A 1 83 ? -4.683 -10.938 -8.734 1.00 96.25 83 ILE A C 1
ATOM 695 O O . ILE A 1 83 ? -5.050 -11.572 -7.748 1.00 96.25 83 ILE A O 1
ATOM 699 N N . LEU A 1 84 ? -5.420 -10.799 -9.834 1.00 95.31 84 LEU A N 1
ATOM 700 C CA . LEU A 1 84 ? -6.712 -11.418 -10.105 1.00 95.31 84 LEU A CA 1
ATOM 701 C C . LEU A 1 84 ? -6.732 -11.833 -11.575 1.00 95.31 84 LEU A C 1
ATOM 703 O O . LEU A 1 84 ? -5.979 -11.282 -12.374 1.00 95.31 84 LEU A O 1
ATOM 707 N N . ASN A 1 85 ? -7.617 -12.761 -11.937 1.00 95.94 85 ASN A N 1
ATOM 708 C CA . ASN A 1 85 ? -7.781 -13.169 -13.331 1.00 95.94 85 ASN A CA 1
ATOM 709 C C . ASN A 1 85 ? -8.027 -11.938 -14.223 1.00 95.94 85 ASN A C 1
ATOM 711 O O . ASN A 1 85 ? -9.002 -11.208 -14.025 1.00 95.94 85 ASN A O 1
ATOM 715 N N . GLY A 1 86 ? -7.123 -11.707 -15.176 1.00 96.56 86 GLY A N 1
ATOM 716 C CA . GLY A 1 86 ? -7.180 -10.569 -16.097 1.00 96.56 86 GLY A CA 1
ATOM 717 C C . GLY A 1 86 ? -6.623 -9.249 -15.548 1.00 96.56 86 GLY A C 1
ATOM 718 O O . GLY A 1 86 ? -6.724 -8.231 -16.230 1.00 96.56 86 GLY A O 1
ATOM 719 N N . ILE A 1 87 ? -6.026 -9.244 -14.350 1.00 97.06 87 ILE A N 1
ATOM 720 C CA . ILE A 1 87 ? -5.371 -8.078 -13.743 1.00 97.06 87 ILE A CA 1
ATOM 721 C C . ILE A 1 87 ? -3.937 -8.440 -13.351 1.00 97.06 87 ILE A C 1
ATOM 723 O O . ILE A 1 87 ? -3.697 -9.141 -12.362 1.00 97.06 87 ILE A O 1
ATOM 727 N N . THR A 1 88 ? -2.980 -7.882 -14.091 1.00 97.56 88 THR A N 1
ATOM 728 C CA . THR A 1 88 ? -1.545 -8.113 -13.891 1.00 97.56 88 THR A CA 1
ATOM 729 C C . THR A 1 88 ? -0.824 -6.802 -13.619 1.00 97.56 88 THR A C 1
ATOM 731 O O . THR A 1 88 ? -0.959 -5.835 -14.366 1.00 97.56 88 THR A O 1
ATOM 734 N N . MET A 1 89 ? -0.028 -6.776 -12.554 1.00 97.12 89 MET A N 1
ATOM 735 C CA . MET A 1 89 ? 0.922 -5.701 -12.286 1.00 97.12 89 MET A CA 1
ATOM 736 C C . MET A 1 89 ? 2.241 -6.011 -12.988 1.00 97.12 89 MET A C 1
ATOM 738 O O . MET A 1 89 ? 2.720 -7.140 -12.913 1.00 97.12 89 MET A O 1
ATOM 742 N N . HIS A 1 90 ? 2.832 -5.014 -13.644 1.00 96.69 90 HIS A N 1
ATOM 743 C CA . HIS A 1 90 ? 4.136 -5.109 -14.295 1.00 96.69 90 HIS A CA 1
ATOM 744 C C . HIS A 1 90 ? 5.047 -4.020 -13.747 1.00 96.69 90 HIS A C 1
ATOM 746 O O . HIS A 1 90 ? 4.661 -2.852 -13.706 1.00 96.69 90 HIS A O 1
ATOM 752 N N . HIS A 1 91 ? 6.261 -4.392 -13.360 1.00 95.25 91 HIS A N 1
ATOM 753 C CA . HIS A 1 91 ? 7.287 -3.422 -13.036 1.00 95.25 91 HIS A CA 1
ATOM 754 C C . HIS A 1 91 ? 7.837 -2.818 -14.328 1.00 95.25 91 HIS A C 1
ATOM 756 O O . HIS A 1 91 ? 8.340 -3.531 -15.194 1.00 95.25 91 HIS A O 1
ATOM 762 N N . THR A 1 92 ? 7.733 -1.499 -14.465 1.00 90.50 92 THR A N 1
ATOM 763 C CA . THR A 1 92 ? 8.217 -0.773 -15.648 1.00 90.50 92 THR A CA 1
ATOM 764 C C . THR A 1 92 ? 9.539 -0.046 -15.410 1.00 90.50 92 THR A C 1
ATOM 766 O O . THR A 1 92 ? 10.146 0.420 -16.372 1.00 90.50 92 THR A O 1
ATOM 769 N N . GLY A 1 93 ? 9.995 0.047 -14.156 1.00 80.50 93 GLY A N 1
ATOM 770 C CA . GLY A 1 93 ? 11.139 0.873 -13.769 1.00 80.50 93 GLY A CA 1
ATOM 771 C C . GLY A 1 93 ? 10.937 2.369 -14.054 1.00 80.50 93 GLY A C 1
ATOM 772 O O . GLY A 1 93 ? 9.869 2.804 -14.492 1.00 80.50 93 GLY A O 1
ATOM 773 N N . GLY A 1 94 ? 11.995 3.142 -13.806 1.00 64.88 94 GLY A N 1
ATOM 774 C CA . GLY A 1 94 ? 12.025 4.602 -13.920 1.00 64.88 94 GLY A CA 1
ATOM 775 C C . GLY A 1 94 ? 12.410 5.233 -12.583 1.00 64.88 94 GLY A C 1
ATOM 776 O O . GLY A 1 94 ? 11.744 4.987 -11.586 1.00 64.88 94 GLY A O 1
ATOM 777 N N . ALA A 1 95 ? 13.502 5.998 -12.577 1.00 46.38 95 ALA A N 1
ATOM 778 C CA . ALA A 1 95 ? 13.992 6.782 -11.443 1.00 46.38 95 ALA A CA 1
ATOM 779 C C . ALA A 1 95 ? 13.895 8.278 -11.760 1.00 46.38 95 ALA A C 1
ATOM 781 O O . ALA A 1 95 ? 14.090 8.626 -12.951 1.00 46.38 95 ALA A O 1
#

Secondary structure (DSSP, 8-state):
----GGG--EEE-S---HHHHGGGEEEETTEEEESSTT-EEEEEHHHHHHHHS--TTTTTT--HHHHGGGGGGEEEESSEEEEETTEEEE-----

Radius of gyration: 13.79 Å; chains: 1; bounding box: 42×28×34 Å